Protein AF-F5LEZ6-F1 (afdb_monomer_lite)

Sequence (69 aa):
MANAYKVRATCGSPSCAYAHPHDIIRAVNYESSYAMALMLNDIPSYMSCPSCGNDLHFYPFALIEELGT

Secondary structure (DSSP, 8-state):
---EEEEEEEES-TT---B-SS-SEEESSHHHHHHHHHHHHHSTTSSB-TTT-PBEEEEEEEE------

Structure (mmCIF, N/CA/C/O backbone):
data_AF-F5LEZ6-F1
#
_entry.id   AF-F5LEZ6-F1
#
loop_
_atom_site.group_PDB
_atom_site.id
_atom_site.type_symbol
_atom_site.label_atom_id
_atom_site.label_alt_id
_atom_site.label_comp_id
_atom_site.label_asym_id
_atom_site.label_entity_id
_atom_site.label_seq_id
_atom_site.pdbx_PDB_ins_code
_atom_site.Cartn_x
_atom_site.Cartn_y
_atom_site.Cartn_z
_atom_site.occupancy
_atom_site.B_iso_or_equiv
_atom_site.auth_seq_id
_atom_site.auth_comp_id
_atom_site.auth_asym_id
_atom_site.auth_atom_id
_atom_site.pdbx_PDB_model_num
ATOM 1 N N . MET A 1 1 ? -18.662 2.216 9.266 1.00 58.59 1 MET A N 1
ATOM 2 C CA . MET A 1 1 ? -17.441 2.631 9.992 1.00 58.59 1 MET A CA 1
ATOM 3 C C . MET A 1 1 ? -16.422 1.519 9.843 1.00 58.59 1 MET A C 1
ATOM 5 O O . MET A 1 1 ? -16.766 0.393 10.172 1.00 58.59 1 MET A O 1
ATOM 9 N N . ALA A 1 2 ? -15.235 1.804 9.299 1.00 65.44 2 ALA A N 1
ATOM 10 C CA . ALA A 1 2 ? -14.147 0.825 9.243 1.00 65.44 2 ALA A CA 1
ATOM 11 C C . ALA A 1 2 ? -13.639 0.527 10.660 1.00 65.44 2 ALA A C 1
ATOM 13 O O . ALA A 1 2 ? -13.438 1.452 11.448 1.00 65.44 2 ALA A O 1
ATOM 14 N N . ASN A 1 3 ? -13.463 -0.751 10.983 1.00 76.06 3 ASN A N 1
ATOM 15 C CA . ASN A 1 3 ? -12.950 -1.225 12.273 1.00 76.06 3 ASN A CA 1
ATOM 16 C C . ASN A 1 3 ? -11.592 -1.936 12.137 1.00 76.06 3 ASN A C 1
ATOM 18 O O . ASN A 1 3 ? -10.989 -2.281 13.149 1.00 76.06 3 ASN A O 1
ATOM 22 N N . ALA A 1 4 ? -11.088 -2.116 10.912 1.00 81.81 4 ALA A N 1
ATOM 23 C CA . ALA A 1 4 ? -9.745 -2.609 10.657 1.00 81.81 4 ALA A CA 1
ATOM 24 C C . ALA A 1 4 ? -9.054 -1.758 9.584 1.00 81.81 4 ALA A C 1
ATOM 26 O O . ALA A 1 4 ? -9.563 -1.576 8.476 1.00 81.81 4 ALA A O 1
ATOM 27 N N . TYR A 1 5 ? -7.866 -1.259 9.920 1.00 87.75 5 TYR A N 1
ATOM 28 C CA . TYR A 1 5 ? -7.017 -0.463 9.038 1.00 87.75 5 TYR A CA 1
ATOM 29 C C . TYR A 1 5 ? -5.751 -1.250 8.743 1.00 87.75 5 TYR A C 1
ATOM 31 O O . TYR A 1 5 ? -5.171 -1.870 9.635 1.00 87.75 5 TYR A O 1
ATOM 39 N N . LYS A 1 6 ? -5.348 -1.288 7.482 1.00 90.25 6 LYS A N 1
ATOM 40 C CA . LYS A 1 6 ? -4.295 -2.166 6.984 1.00 90.25 6 LYS A CA 1
ATOM 41 C C . LYS A 1 6 ? -3.489 -1.458 5.902 1.00 90.25 6 LYS A C 1
ATOM 43 O O . LYS A 1 6 ? -3.930 -0.455 5.351 1.00 90.25 6 LYS A O 1
ATOM 48 N N . VAL A 1 7 ? -2.316 -1.984 5.589 1.00 90.25 7 VAL A N 1
ATOM 49 C CA . VAL A 1 7 ? -1.508 -1.562 4.440 1.00 90.25 7 VAL A CA 1
ATOM 50 C C . VAL A 1 7 ? -1.371 -2.747 3.500 1.00 90.25 7 VAL A C 1
ATOM 52 O O . VAL A 1 7 ? -1.019 -3.848 3.929 1.00 90.25 7 VAL A O 1
ATOM 55 N N . ARG A 1 8 ? -1.666 -2.526 2.221 1.00 90.75 8 ARG A N 1
ATOM 56 C CA . ARG A 1 8 ? -1.544 -3.526 1.155 1.00 90.75 8 ARG A CA 1
ATOM 57 C C . ARG A 1 8 ? -0.547 -3.065 0.110 1.00 90.75 8 ARG A C 1
ATOM 59 O O . ARG A 1 8 ? -0.242 -1.879 0.032 1.00 90.75 8 ARG A O 1
ATOM 66 N N . ALA A 1 9 ? -0.076 -4.013 -0.694 1.00 90.75 9 ALA A N 1
ATOM 67 C CA . ALA A 1 9 ? 0.807 -3.740 -1.815 1.00 90.75 9 ALA A CA 1
ATOM 68 C C . ALA A 1 9 ? 0.214 -4.214 -3.143 1.00 90.75 9 ALA A C 1
ATOM 70 O O . ALA A 1 9 ? -0.446 -5.255 -3.225 1.00 90.75 9 ALA A O 1
ATOM 71 N N . THR A 1 10 ? 0.489 -3.459 -4.198 1.00 88.94 10 THR A N 1
ATOM 72 C CA . THR A 1 10 ? 0.178 -3.817 -5.584 1.00 88.94 10 THR A CA 1
ATOM 73 C C . THR A 1 10 ? 1.385 -3.546 -6.468 1.00 88.94 10 THR A C 1
ATOM 75 O O . THR A 1 10 ? 2.220 -2.704 -6.142 1.00 88.94 10 THR A O 1
ATOM 78 N N . CYS A 1 11 ? 1.523 -4.286 -7.564 1.00 89.81 11 CYS A N 1
ATOM 79 C CA . CYS A 1 11 ? 2.588 -4.024 -8.518 1.00 89.81 11 CYS A CA 1
ATOM 80 C C . CYS A 1 11 ? 2.360 -2.688 -9.233 1.00 89.81 11 CYS A C 1
ATOM 82 O O . CYS A 1 11 ? 1.263 -2.426 -9.717 1.00 89.81 11 CYS A O 1
ATOM 84 N N . GLY A 1 12 ? 3.406 -1.863 -9.342 1.00 81.38 12 GLY A N 1
ATOM 85 C CA . GLY A 1 12 ? 3.350 -0.615 -10.112 1.00 81.38 12 GLY A CA 1
ATOM 86 C C . GLY A 1 12 ? 3.377 -0.797 -11.629 1.00 81.38 12 GLY A C 1
ATOM 87 O O . GLY A 1 12 ? 3.226 0.169 -12.372 1.00 81.38 12 GLY A O 1
ATOM 88 N N . SER A 1 13 ? 3.569 -2.024 -12.117 1.00 85.19 13 SER A N 1
ATOM 89 C CA . SER A 1 13 ? 3.640 -2.294 -13.548 1.00 85.19 13 SER A CA 1
ATOM 90 C C . SER A 1 13 ? 2.244 -2.467 -14.157 1.00 85.19 13 SER A C 1
ATOM 92 O O . SER A 1 13 ? 1.508 -3.354 -13.726 1.00 85.19 13 SER A O 1
ATOM 94 N N . PRO A 1 14 ? 1.886 -1.716 -15.216 1.00 79.75 14 PRO A N 1
ATOM 95 C CA . PRO A 1 14 ? 0.572 -1.822 -15.856 1.00 79.75 14 PRO A CA 1
ATOM 96 C C . PRO A 1 14 ? 0.342 -3.173 -16.550 1.00 79.75 14 PRO A C 1
ATOM 98 O O . PRO A 1 14 ? -0.798 -3.542 -16.815 1.00 79.75 14 PRO A O 1
ATOM 101 N N . SER A 1 15 ? 1.410 -3.919 -16.847 1.00 82.62 15 SER A N 1
ATOM 102 C CA . SER A 1 15 ? 1.340 -5.258 -17.439 1.00 82.62 15 SER A CA 1
ATOM 103 C C . SER A 1 15 ? 1.304 -6.384 -16.400 1.00 82.62 15 SER A C 1
ATOM 105 O O . SER A 1 15 ? 1.129 -7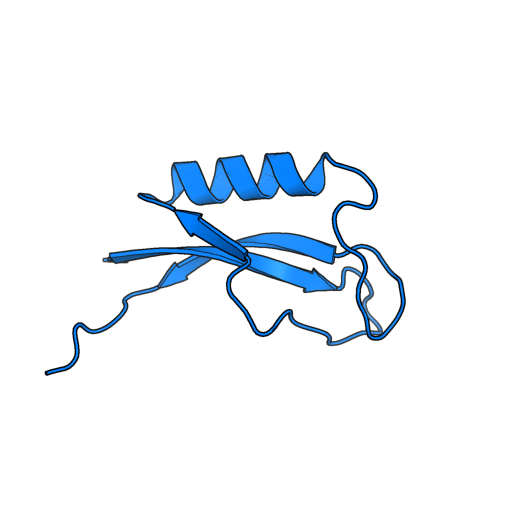.543 -16.773 1.00 82.62 15 SER A O 1
ATOM 107 N N . CYS A 1 16 ? 1.451 -6.074 -15.106 1.00 82.50 16 CYS A N 1
ATOM 108 C CA . CYS A 1 16 ? 1.468 -7.058 -14.030 1.00 82.50 16 CYS A CA 1
ATOM 109 C C . CYS A 1 16 ? 0.295 -6.832 -13.073 1.00 82.50 16 CYS A C 1
ATOM 111 O O . CYS A 1 16 ? 0.318 -5.934 -12.238 1.00 82.50 16 CYS A O 1
ATOM 113 N N . ALA A 1 17 ? -0.709 -7.706 -13.135 1.00 79.88 17 ALA A N 1
ATOM 114 C CA . ALA A 1 17 ? -1.876 -7.657 -12.251 1.00 79.88 17 ALA A CA 1
ATOM 115 C C . ALA A 1 17 ? -1.614 -8.252 -10.851 1.00 79.88 17 ALA A C 1
ATOM 117 O O . ALA A 1 17 ? -2.545 -8.676 -10.166 1.00 79.88 17 ALA A O 1
ATOM 118 N N . TYR A 1 18 ? -0.352 -8.335 -10.420 1.00 82.25 18 TYR A N 1
ATOM 119 C CA . TYR A 1 18 ? -0.021 -8.906 -9.121 1.00 82.25 18 TYR A CA 1
ATOM 120 C C . TYR A 1 18 ? -0.478 -7.976 -7.990 1.00 82.25 18 TYR A C 1
ATOM 122 O O . TYR A 1 18 ? 0.046 -6.874 -7.801 1.00 82.25 18 TYR A O 1
ATOM 130 N N . ALA A 1 19 ? -1.432 -8.461 -7.203 1.00 79.25 19 ALA A N 1
ATOM 131 C CA . ALA A 1 19 ? -1.802 -7.896 -5.916 1.00 79.25 19 ALA A CA 1
ATOM 132 C C . ALA A 1 19 ? -1.228 -8.785 -4.813 1.00 79.25 19 ALA A C 1
ATOM 134 O O . ALA A 1 19 ? -1.387 -10.006 -4.85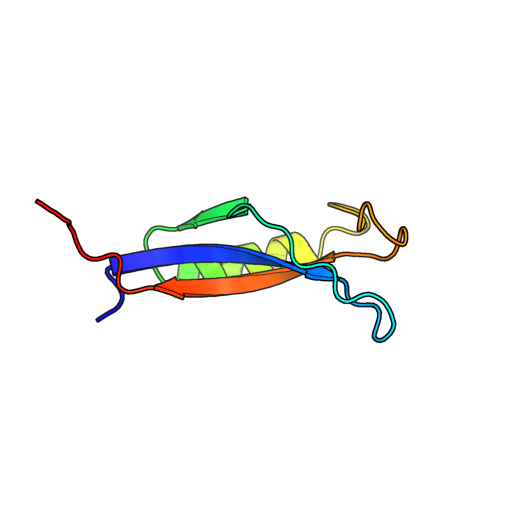4 1.00 79.25 19 ALA A O 1
ATOM 135 N N . HIS A 1 20 ? -0.560 -8.182 -3.829 1.00 79.69 20 HIS A N 1
ATOM 136 C CA . HIS A 1 20 ? -0.020 -8.948 -2.716 1.00 79.69 20 HIS A CA 1
ATOM 137 C C . HIS A 1 20 ? -1.187 -9.542 -1.901 1.00 79.69 20 HIS A C 1
ATOM 139 O O . HIS A 1 20 ? -2.039 -8.780 -1.437 1.00 79.69 20 HIS A O 1
ATOM 145 N N . PRO A 1 21 ? -1.263 -10.875 -1.726 1.00 74.62 21 PRO A N 1
ATOM 146 C CA . PRO A 1 21 ? -2.444 -11.529 -1.156 1.00 74.62 21 PRO A CA 1
ATOM 147 C C . PRO A 1 21 ? -2.598 -11.293 0.352 1.00 74.62 21 PRO A C 1
ATOM 149 O O . PRO A 1 21 ? -3.698 -11.416 0.885 1.00 74.62 21 PRO A O 1
ATOM 152 N N . HIS A 1 22 ? -1.507 -10.945 1.039 1.00 78.69 22 HIS A N 1
ATOM 153 C CA . HIS A 1 22 ? -1.504 -10.698 2.478 1.00 78.69 22 HIS A CA 1
ATOM 154 C C . HIS A 1 22 ? -1.408 -9.214 2.813 1.00 78.69 22 HIS A C 1
ATOM 156 O O . HIS A 1 22 ? -0.710 -8.449 2.141 1.00 78.69 22 HIS A O 1
ATOM 162 N N . ASP A 1 23 ? -2.088 -8.843 3.896 1.00 82.75 23 ASP A N 1
ATOM 163 C CA . ASP A 1 23 ? -1.953 -7.536 4.523 1.00 82.75 23 ASP A CA 1
ATOM 164 C C . ASP A 1 23 ? -0.533 -7.408 5.106 1.00 82.75 23 ASP A C 1
ATOM 166 O O . ASP A 1 23 ? -0.071 -8.296 5.822 1.00 82.75 23 ASP A O 1
ATOM 170 N N . ILE A 1 24 ? 0.170 -6.322 4.783 1.00 82.44 24 ILE A N 1
ATOM 171 C CA . ILE A 1 24 ? 1.588 -6.139 5.140 1.00 82.44 24 ILE A CA 1
ATOM 172 C C . ILE A 1 24 ? 1.719 -5.588 6.556 1.00 82.44 24 ILE A C 1
ATOM 174 O O . ILE A 1 24 ? 2.557 -6.037 7.333 1.00 82.44 24 ILE A O 1
ATOM 178 N N . ILE A 1 25 ? 0.862 -4.628 6.905 1.00 85.81 25 ILE A N 1
ATOM 179 C CA . ILE A 1 2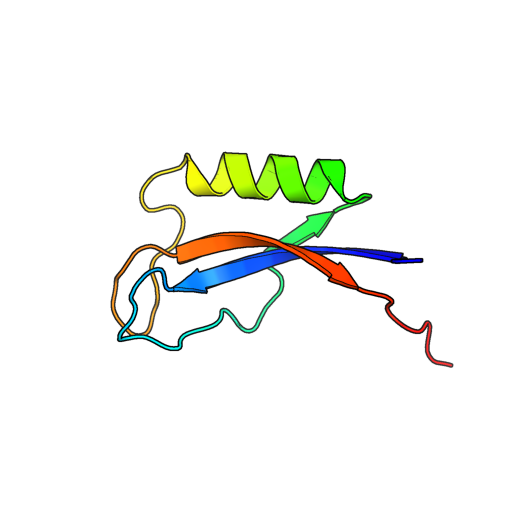5 ? 0.805 -4.019 8.236 1.00 85.81 25 ILE A CA 1
ATOM 180 C C . ILE A 1 25 ? -0.656 -3.893 8.650 1.00 85.81 25 ILE A C 1
ATOM 182 O O . ILE A 1 25 ? -1.501 -3.497 7.845 1.00 85.81 25 ILE A O 1
ATOM 186 N N . ARG A 1 26 ? -0.951 -4.180 9.922 1.00 85.38 26 ARG A N 1
ATOM 187 C CA . ARG A 1 26 ? -2.221 -3.822 10.564 1.00 85.38 26 ARG A CA 1
ATOM 188 C C . ARG A 1 26 ? -2.015 -2.541 11.369 1.00 85.38 26 ARG A C 1
ATOM 190 O O . ARG A 1 26 ? -1.087 -2.452 12.164 1.00 85.38 26 ARG A O 1
ATOM 197 N N . ALA A 1 27 ? -2.866 -1.553 11.139 1.00 85.81 27 ALA A N 1
ATOM 198 C CA . ALA A 1 27 ? -2.808 -0.238 11.757 1.00 85.81 27 ALA A CA 1
ATOM 199 C C . ALA A 1 27 ? -3.998 -0.017 12.700 1.00 85.81 27 ALA A C 1
ATOM 201 O O . ALA A 1 27 ? -5.066 -0.610 12.546 1.00 85.81 27 ALA A O 1
ATOM 202 N N . VAL A 1 28 ? -3.808 0.879 13.669 1.00 85.44 28 VAL A N 1
ATOM 203 C CA . VAL A 1 28 ? -4.837 1.266 14.648 1.00 85.44 28 VAL A CA 1
ATOM 204 C C . VAL A 1 28 ? -5.909 2.185 14.061 1.00 85.44 28 VAL A C 1
ATOM 206 O O . VAL A 1 28 ? -7.057 2.144 14.493 1.00 85.44 28 VAL A O 1
ATOM 209 N N . ASN A 1 29 ? -5.554 3.011 13.075 1.00 87.81 29 ASN A N 1
ATOM 210 C CA . ASN A 1 29 ? -6.454 3.953 12.415 1.00 87.81 29 ASN A CA 1
ATOM 211 C C . ASN A 1 29 ? -6.003 4.234 10.969 1.00 87.81 29 ASN A C 1
ATOM 213 O O . ASN A 1 29 ? -4.931 3.796 10.534 1.00 87.81 29 ASN A O 1
ATOM 217 N N . TYR A 1 30 ? -6.831 4.975 10.227 1.00 87.50 30 TYR A N 1
ATOM 218 C CA . TYR A 1 30 ? -6.550 5.326 8.835 1.00 87.50 30 TYR A CA 1
ATOM 219 C C . TYR A 1 30 ? -5.266 6.152 8.693 1.00 87.50 30 TYR A C 1
ATOM 221 O O . TYR A 1 30 ? -4.430 5.834 7.852 1.00 87.50 30 TYR A O 1
ATOM 229 N N . GLU A 1 31 ? -5.070 7.157 9.545 1.00 90.69 31 GLU A N 1
ATOM 230 C CA . GLU A 1 31 ? -3.896 8.040 9.502 1.00 90.69 31 GLU A CA 1
ATOM 231 C C . GLU A 1 31 ? -2.589 7.260 9.659 1.00 90.69 31 GLU A C 1
ATOM 233 O O . GLU A 1 31 ? -1.645 7.464 8.900 1.00 90.69 31 GLU A O 1
ATOM 238 N N . SER A 1 32 ? -2.566 6.292 10.575 1.00 90.50 32 SER A N 1
ATOM 239 C CA . SER A 1 32 ? -1.424 5.405 10.795 1.00 90.50 32 SER A CA 1
ATOM 240 C C . SER A 1 32 ? -1.174 4.514 9.580 1.00 90.50 32 SER A C 1
ATOM 242 O O . SER A 1 32 ? -0.028 4.354 9.167 1.00 90.50 32 SER A O 1
ATOM 244 N N . SER A 1 33 ? -2.229 3.961 8.965 1.00 90.88 33 SER A N 1
ATOM 245 C CA . SER A 1 33 ? -2.082 3.169 7.732 1.00 90.88 33 SER A CA 1
ATOM 246 C C . SER A 1 33 ? -1.563 4.007 6.561 1.00 90.88 33 SER A C 1
ATOM 248 O O . SER A 1 33 ? -0.740 3.536 5.781 1.00 90.88 33 SER A O 1
ATOM 250 N N . TYR A 1 34 ? -1.996 5.264 6.469 1.00 91.00 34 TYR A N 1
ATOM 251 C CA . TYR A 1 34 ? -1.570 6.195 5.432 1.00 91.00 34 TYR A CA 1
ATOM 252 C C . TYR A 1 34 ? -0.106 6.607 5.616 1.00 91.00 34 TYR A C 1
ATOM 254 O O . TYR A 1 34 ? 0.683 6.495 4.681 1.00 91.00 34 TYR A O 1
ATOM 262 N N . ALA A 1 35 ? 0.280 7.004 6.831 1.00 92.00 35 ALA A N 1
ATOM 263 C CA . ALA A 1 35 ? 1.659 7.359 7.154 1.00 92.00 35 ALA A CA 1
ATOM 264 C C . ALA A 1 35 ? 2.624 6.189 6.900 1.00 92.00 35 ALA A C 1
ATOM 266 O O . ALA A 1 35 ? 3.690 6.387 6.322 1.00 92.00 35 ALA A O 1
ATOM 267 N N . MET A 1 36 ? 2.228 4.963 7.260 1.00 91.12 36 MET A N 1
ATOM 268 C CA . MET A 1 36 ? 3.020 3.760 6.979 1.00 91.12 36 MET A CA 1
ATOM 269 C C . MET A 1 36 ? 3.142 3.481 5.480 1.00 91.12 36 MET A C 1
ATOM 271 O O . MET A 1 36 ? 4.232 3.172 5.015 1.00 91.12 36 MET A O 1
ATOM 275 N N . ALA A 1 37 ? 2.060 3.615 4.707 1.00 91.69 37 ALA A N 1
ATOM 276 C CA . ALA A 1 37 ? 2.120 3.438 3.257 1.00 91.69 37 ALA A CA 1
ATOM 277 C C . ALA A 1 37 ? 3.085 4.439 2.598 1.00 91.69 37 ALA A C 1
ATOM 279 O O . ALA A 1 37 ? 3.886 4.045 1.755 1.00 91.69 37 ALA A O 1
ATOM 280 N N . LEU A 1 38 ? 3.058 5.712 3.008 1.00 92.25 38 LEU A N 1
ATOM 281 C CA . LEU A 1 38 ? 4.008 6.718 2.521 1.00 92.25 38 LEU A CA 1
ATOM 282 C C . LEU A 1 38 ? 5.450 6.371 2.892 1.00 92.25 38 LEU A C 1
ATOM 284 O O . LEU A 1 38 ? 6.313 6.384 2.022 1.00 92.25 38 LEU A O 1
ATOM 288 N N . MET A 1 39 ? 5.693 6.008 4.152 1.00 92.19 39 MET A N 1
ATOM 289 C CA . MET A 1 39 ? 7.024 5.620 4.621 1.00 92.19 39 MET A CA 1
ATOM 290 C C . MET A 1 39 ? 7.574 4.419 3.843 1.00 92.19 39 MET A C 1
ATOM 292 O O . MET A 1 39 ? 8.735 4.427 3.455 1.00 92.19 39 MET A O 1
ATOM 296 N N . LEU A 1 40 ? 6.752 3.397 3.590 1.00 89.81 40 LEU A N 1
ATOM 297 C CA . LEU A 1 40 ? 7.171 2.204 2.850 1.00 89.81 40 LEU A CA 1
ATOM 298 C C . LEU A 1 40 ? 7.450 2.490 1.372 1.00 89.81 40 LEU A C 1
ATOM 300 O O . LEU A 1 40 ? 8.371 1.904 0.814 1.00 89.81 40 LEU A O 1
ATOM 304 N N . ASN A 1 41 ? 6.687 3.391 0.749 1.00 90.38 41 ASN A N 1
ATOM 305 C CA . ASN A 1 41 ? 6.945 3.819 -0.629 1.00 90.38 41 ASN A CA 1
ATOM 306 C C . ASN A 1 41 ? 8.235 4.647 -0.766 1.00 90.38 41 ASN A C 1
ATOM 308 O O . ASN A 1 41 ? 8.799 4.692 -1.854 1.00 90.38 41 ASN A O 1
ATOM 312 N N . ASP A 1 42 ? 8.689 5.300 0.307 1.00 90.81 42 ASP A N 1
ATOM 313 C CA . ASP A 1 42 ? 9.920 6.103 0.312 1.00 90.81 42 ASP A CA 1
ATOM 314 C C . ASP A 1 42 ? 11.186 5.247 0.496 1.00 90.81 42 ASP A C 1
ATOM 316 O O . ASP A 1 42 ? 12.300 5.712 0.266 1.00 90.81 42 ASP A O 1
ATOM 320 N N . ILE A 1 43 ? 11.034 3.976 0.890 1.00 88.00 43 ILE A N 1
ATOM 321 C CA . ILE A 1 43 ? 12.144 3.026 0.998 1.00 88.00 43 ILE A CA 1
ATOM 322 C C . ILE A 1 43 ? 12.322 2.332 -0.362 1.00 88.00 43 ILE A C 1
ATOM 324 O O . ILE A 1 43 ? 11.538 1.437 -0.702 1.00 88.00 43 ILE A O 1
ATOM 328 N N . PRO A 1 44 ? 13.357 2.686 -1.146 1.00 79.25 44 PRO A N 1
ATOM 329 C CA . PRO A 1 44 ? 13.592 2.051 -2.434 1.00 79.25 44 PRO A CA 1
ATOM 330 C C . PRO A 1 44 ? 13.859 0.556 -2.248 1.00 79.25 44 PRO A C 1
ATOM 332 O O . PRO A 1 44 ? 14.592 0.145 -1.345 1.00 79.25 44 PRO A O 1
ATOM 335 N N . SER A 1 45 ? 13.260 -0.259 -3.115 1.00 75.81 45 SER A N 1
ATOM 336 C CA . SER A 1 45 ? 13.425 -1.716 -3.128 1.00 75.81 45 SER A CA 1
ATOM 337 C C . SER A 1 45 ? 13.030 -2.428 -1.827 1.00 75.81 45 SER A C 1
ATOM 339 O O . SER A 1 45 ? 13.513 -3.530 -1.567 1.00 75.81 45 SER A O 1
ATOM 341 N N . TYR A 1 46 ? 12.146 -1.843 -1.007 1.00 82.88 46 TYR A N 1
ATOM 342 C CA . TYR A 1 46 ? 11.652 -2.509 0.205 1.00 82.88 46 TYR A CA 1
ATOM 343 C C . TYR A 1 46 ? 11.004 -3.866 -0.109 1.00 82.88 46 TYR A C 1
ATOM 345 O O . TYR A 1 46 ? 11.228 -4.851 0.594 1.00 82.88 46 TYR A O 1
ATOM 353 N N . MET A 1 47 ? 10.214 -3.929 -1.186 1.00 83.56 47 MET A N 1
ATOM 354 C CA . MET A 1 47 ? 9.653 -5.177 -1.689 1.00 83.56 47 MET A CA 1
ATOM 355 C C . MET A 1 47 ? 9.450 -5.105 -3.204 1.00 83.56 47 MET A C 1
ATOM 357 O O . MET A 1 47 ? 8.847 -4.163 -3.718 1.00 83.56 47 MET A O 1
ATOM 361 N N . SER A 1 48 ? 9.911 -6.135 -3.911 1.00 87.50 48 SER A N 1
ATOM 362 C CA . SER A 1 48 ? 9.711 -6.283 -5.354 1.00 87.50 48 SER A CA 1
ATOM 363 C C . SER A 1 48 ? 8.590 -7.277 -5.644 1.00 87.50 48 SER A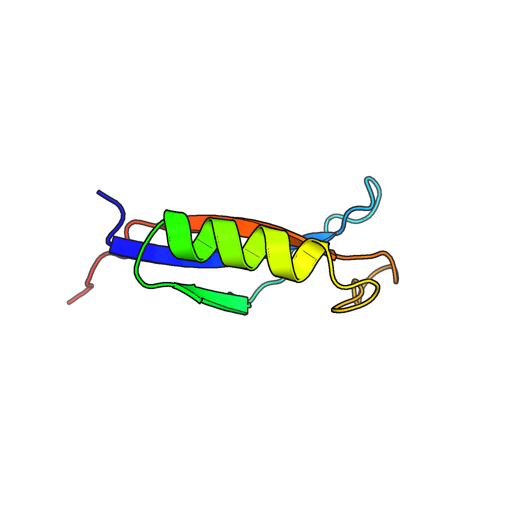 C 1
ATOM 365 O O . SER A 1 48 ? 8.346 -8.224 -4.893 1.00 87.50 48 SER A O 1
ATOM 367 N N . CYS A 1 49 ? 7.899 -7.078 -6.760 1.00 86.81 49 CYS A N 1
ATOM 368 C CA . CYS A 1 49 ? 6.854 -7.972 -7.217 1.00 86.81 49 CYS A CA 1
ATOM 369 C C . CYS A 1 49 ? 7.458 -9.342 -7.574 1.00 86.81 49 CYS A C 1
ATOM 371 O O . CYS A 1 49 ? 8.286 -9.413 -8.484 1.00 86.81 49 CYS A O 1
ATOM 373 N N . PRO A 1 50 ? 7.009 -10.450 -6.956 1.00 84.69 50 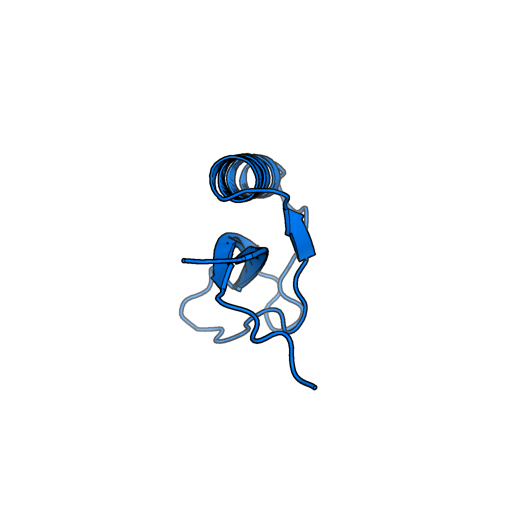PRO A N 1
ATOM 374 C CA . PRO A 1 50 ? 7.535 -11.781 -7.259 1.00 84.69 50 PRO A CA 1
ATOM 375 C C . PRO A 1 50 ? 7.182 -12.252 -8.677 1.00 84.69 50 PRO A C 1
ATOM 377 O O . PRO A 1 50 ? 7.807 -13.174 -9.187 1.00 84.69 50 PRO A O 1
ATOM 380 N N . SER A 1 51 ? 6.188 -11.630 -9.321 1.00 86.12 51 SER A N 1
ATOM 381 C CA . SER A 1 51 ? 5.751 -12.011 -10.665 1.00 86.12 51 SER A CA 1
ATOM 382 C C . SER A 1 51 ? 6.531 -11.326 -11.789 1.00 86.12 51 SER A C 1
ATOM 384 O O . SER A 1 51 ? 6.648 -11.907 -12.862 1.00 86.12 51 SER A O 1
ATOM 386 N N . CYS A 1 52 ? 7.01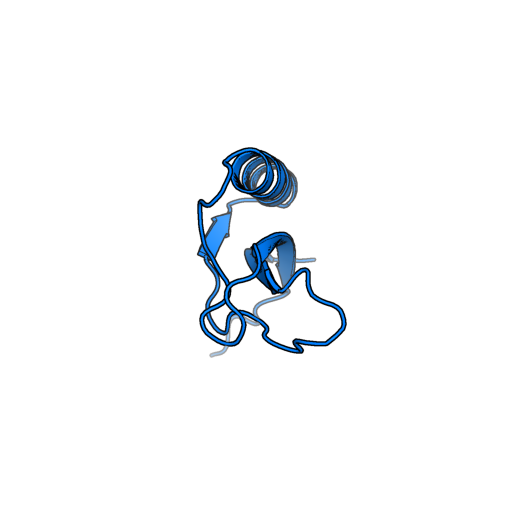0 -10.092 -11.599 1.00 87.38 52 CYS A N 1
ATOM 387 C CA . CYS A 1 52 ? 7.632 -9.315 -12.682 1.00 87.38 52 CYS A CA 1
ATOM 388 C C . CYS A 1 52 ? 8.885 -8.528 -12.273 1.00 87.38 52 CYS A C 1
ATOM 390 O O . CYS A 1 52 ? 9.485 -7.877 -13.122 1.00 87.38 52 CYS A O 1
ATOM 392 N N . GLY A 1 53 ? 9.272 -8.552 -10.995 1.00 85.69 53 GLY A N 1
ATOM 393 C CA . GLY A 1 53 ? 10.466 -7.879 -10.479 1.00 85.69 53 GLY A CA 1
ATOM 394 C C . GLY A 1 53 ? 10.350 -6.362 -10.298 1.00 85.69 53 GLY A C 1
ATOM 395 O O . GLY A 1 53 ? 11.260 -5.773 -9.732 1.00 85.69 53 GLY A O 1
ATOM 396 N N . ASN A 1 54 ? 9.252 -5.729 -10.730 1.00 88.25 54 ASN A N 1
ATOM 397 C CA . ASN A 1 54 ? 9.032 -4.292 -10.520 1.00 88.25 54 ASN A CA 1
ATOM 398 C C . ASN A 1 54 ? 8.743 -3.958 -9.055 1.00 88.25 54 ASN A C 1
ATOM 400 O O . ASN A 1 54 ? 8.286 -4.815 -8.296 1.00 88.25 54 ASN A O 1
ATOM 404 N N . ASP A 1 55 ? 8.922 -2.692 -8.694 1.00 88.00 55 ASP A N 1
ATOM 405 C CA . ASP A 1 55 ? 8.614 -2.205 -7.355 1.00 88.00 55 ASP A CA 1
ATOM 406 C C . ASP A 1 55 ? 7.122 -2.336 -7.025 1.00 88.00 55 ASP A C 1
ATOM 408 O O . ASP A 1 55 ? 6.225 -2.178 -7.869 1.00 88.00 55 ASP A O 1
ATOM 412 N N . LEU A 1 56 ? 6.860 -2.685 -5.768 1.00 89.06 56 LEU A N 1
ATOM 413 C CA . LEU A 1 56 ? 5.520 -2.695 -5.208 1.00 89.06 56 LEU A CA 1
ATOM 414 C C . LEU A 1 56 ? 5.187 -1.315 -4.643 1.00 89.06 56 LEU A C 1
ATOM 416 O O . LEU A 1 56 ? 6.002 -0.694 -3.967 1.00 89.06 56 LEU A O 1
ATOM 420 N N . HIS A 1 57 ? 3.954 -0.875 -4.871 1.00 90.06 57 HIS A N 1
ATOM 421 C CA . HIS A 1 57 ? 3.401 0.319 -4.251 1.00 90.06 57 HIS A CA 1
ATOM 422 C C . HIS A 1 57 ? 2.499 -0.050 -3.085 1.00 90.06 57 HIS A C 1
ATOM 424 O O . HIS A 1 57 ? 1.612 -0.902 -3.208 1.00 90.06 57 HIS A O 1
ATOM 430 N N . PHE A 1 58 ? 2.709 0.633 -1.967 1.00 91.75 58 PHE A N 1
ATOM 431 C CA . PHE A 1 58 ? 1.962 0.461 -0.731 1.00 91.75 58 PHE A CA 1
ATOM 432 C C . PHE A 1 58 ? 0.824 1.472 -0.660 1.00 91.75 58 PHE A C 1
ATOM 434 O O . PHE A 1 58 ? 1.003 2.648 -0.977 1.00 91.75 58 PHE A O 1
ATOM 441 N N . TYR A 1 59 ? -0.349 1.034 -0.216 1.00 90.44 59 TYR A N 1
ATOM 442 C CA . TYR A 1 59 ? -1.510 1.904 -0.046 1.00 90.44 59 TYR A CA 1
ATOM 443 C C . TYR A 1 59 ? -2.295 1.543 1.221 1.00 90.44 59 TYR A C 1
ATOM 445 O O . TYR A 1 59 ? -2.327 0.372 1.627 1.00 90.44 59 TYR A O 1
ATOM 453 N N . PRO A 1 60 ? -2.931 2.535 1.873 1.00 90.88 60 PRO A N 1
ATOM 454 C CA . PRO A 1 60 ? -3.798 2.279 3.010 1.00 90.88 60 PRO A CA 1
ATOM 455 C C . PRO A 1 60 ? -5.067 1.559 2.553 1.00 90.88 60 PRO A C 1
ATOM 457 O O . PRO A 1 60 ? -5.672 1.888 1.533 1.00 90.88 60 PRO A O 1
ATOM 460 N N . PHE A 1 61 ? -5.504 0.594 3.345 1.00 89.19 61 PHE A N 1
ATOM 461 C CA . PHE A 1 61 ? -6.710 -0.178 3.111 1.00 89.19 61 PHE A CA 1
ATOM 462 C C . PHE A 1 61 ? -7.541 -0.211 4.391 1.00 89.19 61 PHE A C 1
ATOM 464 O O . PHE A 1 61 ? -7.087 -0.686 5.429 1.00 89.19 61 PHE A O 1
ATOM 471 N N . ALA A 1 62 ? -8.767 0.297 4.325 1.00 86.69 62 ALA A N 1
ATOM 472 C CA . ALA A 1 62 ? -9.705 0.270 5.438 1.00 86.69 62 ALA A CA 1
ATOM 473 C C . ALA A 1 62 ? -10.831 -0.714 5.116 1.00 86.69 62 ALA A C 1
ATOM 475 O O . ALA A 1 62 ? -11.431 -0.627 4.045 1.00 86.69 62 ALA A O 1
ATOM 476 N N . LEU A 1 63 ? -11.132 -1.627 6.039 1.00 83.75 63 LEU A N 1
ATOM 477 C CA . LEU A 1 63 ? -12.274 -2.525 5.913 1.00 83.75 63 LEU A CA 1
ATOM 478 C C . LEU A 1 63 ? -13.173 -2.496 7.147 1.00 83.75 63 LEU A C 1
ATOM 480 O O . LEU A 1 63 ? -12.761 -2.159 8.261 1.00 83.75 63 LEU A O 1
ATOM 484 N N . ILE A 1 64 ? -14.424 -2.873 6.912 1.00 81.06 64 ILE A N 1
ATOM 485 C CA . ILE A 1 64 ? -15.370 -3.253 7.952 1.00 81.06 64 ILE A CA 1
ATOM 486 C C . ILE A 1 64 ? -15.268 -4.774 8.053 1.00 81.06 64 ILE A C 1
ATOM 488 O O . ILE A 1 64 ? -15.837 -5.500 7.246 1.00 81.06 64 ILE A O 1
ATOM 492 N N . GLU A 1 65 ? -14.435 -5.241 8.971 1.00 76.12 65 GLU A N 1
ATOM 493 C CA . GLU A 1 65 ? -14.287 -6.648 9.318 1.00 76.12 65 GLU A CA 1
ATOM 494 C C . GLU A 1 65 ? -15.499 -6.997 10.195 1.00 76.12 65 GLU A C 1
ATOM 496 O O . GLU A 1 65 ? -15.596 -6.545 11.338 1.00 76.12 65 GLU A O 1
ATOM 501 N N . GLU A 1 66 ? -16.487 -7.711 9.652 1.00 71.38 66 GLU A N 1
ATOM 502 C CA . GLU A 1 66 ? -17.586 -8.213 10.476 1.00 71.38 66 GLU A CA 1
ATOM 503 C C . GLU A 1 66 ? -16.988 -9.133 11.546 1.00 71.38 66 GLU A C 1
ATOM 505 O O . GLU A 1 66 ? -16.302 -10.108 11.234 1.00 71.38 66 GLU A O 1
ATOM 510 N N . LEU A 1 67 ? -17.201 -8.787 12.819 1.00 61.62 67 LEU A N 1
ATOM 511 C CA . LEU A 1 67 ? -16.908 -9.663 13.951 1.00 61.62 67 LEU A CA 1
ATOM 512 C C . LEU A 1 67 ? -17.892 -10.838 13.874 1.00 61.62 67 LEU A C 1
ATOM 514 O O . LEU A 1 67 ? -18.954 -10.812 14.489 1.00 61.62 67 LEU A O 1
ATOM 518 N N . GLY A 1 68 ? -17.579 -11.815 13.027 1.00 61.25 68 GLY A N 1
ATOM 519 C CA . GLY A 1 68 ? -18.361 -13.030 12.862 1.00 61.25 68 GLY A CA 1
ATOM 520 C C . GLY A 1 68 ? -18.231 -13.931 14.089 1.00 61.25 68 GLY A C 1
ATOM 521 O O . GLY A 1 68 ? -17.134 -14.398 14.387 1.00 61.25 68 GLY A O 1
ATOM 522 N N . THR A 1 69 ? -19.368 -14.059 14.782 1.00 43.03 69 THR A N 1
ATOM 523 C CA . THR A 1 69 ? -19.950 -15.221 15.496 1.00 43.03 69 THR A CA 1
ATOM 524 C C . THR A 1 69 ? -19.103 -16.472 15.692 1.00 43.03 69 THR A C 1
ATOM 526 O O . THR A 1 69 ? -18.646 -17.033 14.671 1.00 43.03 69 THR A O 1
#

pLDDT: mean 83.81, std 8.94, range [43.03, 92.25]

Radius of gyration: 13.0 Å; chains: 1; bounding box: 34×23×33 Å

Foldseek 3Di:
DFQWKFKWKAFPDPVDRDTDPDTPDTDRDQVRQAVVQVVCQVDPCSDADPVPRGDIHMDMDTHRDPPDD